Protein AF-A0A5E4K9X5-F1 (afdb_monomer_lite)

Secondary structure (DSSP, 8-state):
-PPP-B-PPTT-EEEEEEE--SSS-EEEEESS--EEEEEEEEEEEEEESSSSEEEEE-S--B---GGGSS-BSEEEE-TTEEEEEEEE-PPPPPPTTSPP-PPP--GGGSS-SEEEEEEESSHHHHTTT-EEEEEE-

pLDDT: mean 93.9, std 8.34, range [53.53, 98.81]

Sequence (137 aa):
MDAATENPKAGATEVWQIVNLTADAHPMHFHLVNVQVLQRQPFNSFGPTTGTAMPNYNGPAVGPEPDELGWKETVKMYPGTVTTIIMRFDLPQNPPGIATMPNSLNPNLGVSGKEYVWHCHILEHEEHDMMRPMVVL

Structure (mmCIF, N/CA/C/O backbone):
data_AF-A0A5E4K9X5-F1
#
_entry.id   AF-A0A5E4K9X5-F1
#
loop_
_atom_site.group_PDB
_atom_site.id
_atom_site.type_symbol
_atom_site.label_atom_id
_atom_site.label_alt_id
_atom_site.label_comp_id
_atom_site.label_asym_id
_atom_site.label_entity_id
_atom_site.label_seq_id
_atom_site.pdbx_PDB_ins_code
_atom_site.Cartn_x
_atom_site.Cartn_y
_atom_site.Cartn_z
_atom_site.occupancy
_atom_site.B_iso_or_equiv
_atom_site.auth_seq_id
_atom_site.auth_comp_id
_atom_site.auth_asym_id
_atom_site.auth_atom_id
_atom_site.pdbx_PDB_model_num
ATOM 1 N N . MET A 1 1 ? 5.332 15.493 12.109 1.00 67.75 1 MET A N 1
ATOM 2 C CA . MET A 1 1 ? 4.508 14.524 11.370 1.00 67.75 1 MET A CA 1
ATOM 3 C C . MET A 1 1 ? 3.512 15.301 10.557 1.00 67.75 1 MET A C 1
ATOM 5 O O . MET A 1 1 ? 2.863 16.189 11.102 1.00 67.75 1 MET A O 1
ATOM 9 N N . ASP A 1 2 ? 3.442 14.975 9.282 1.00 83.25 2 ASP A N 1
ATOM 10 C CA . ASP A 1 2 ? 2.483 15.552 8.355 1.00 83.25 2 ASP A CA 1
ATOM 11 C C . ASP A 1 2 ? 1.051 15.100 8.658 1.00 83.25 2 ASP A C 1
ATOM 13 O O . ASP A 1 2 ? 0.827 14.086 9.324 1.00 83.25 2 ASP A O 1
ATOM 17 N N . ALA A 1 3 ? 0.082 15.836 8.112 1.00 94.31 3 ALA A N 1
ATOM 18 C CA . ALA A 1 3 ? -1.312 15.418 8.118 1.00 94.31 3 ALA A CA 1
ATOM 19 C C . ALA A 1 3 ? -1.501 14.111 7.337 1.00 94.31 3 ALA A C 1
ATOM 21 O O . ALA A 1 3 ? -0.845 13.883 6.312 1.00 94.31 3 ALA A O 1
ATOM 22 N N . ALA A 1 4 ? -2.420 13.271 7.813 1.00 96.81 4 ALA A N 1
ATOM 23 C CA . ALA A 1 4 ? -2.757 12.020 7.160 1.00 96.81 4 ALA A CA 1
ATOM 24 C C . ALA A 1 4 ? -3.588 12.274 5.901 1.00 96.81 4 ALA A C 1
ATOM 26 O O . ALA A 1 4 ? -4.594 12.990 5.907 1.00 96.81 4 ALA A O 1
ATOM 27 N N . THR A 1 5 ? -3.143 11.666 4.809 1.00 97.56 5 THR A N 1
ATOM 28 C CA . THR A 1 5 ? -3.786 11.727 3.493 1.00 97.56 5 THR A CA 1
ATOM 29 C C . THR A 1 5 ? -4.445 10.399 3.139 1.00 97.56 5 THR A C 1
ATOM 31 O O . THR A 1 5 ? -5.511 10.385 2.525 1.00 97.56 5 THR A O 1
ATOM 34 N N . GLU A 1 6 ? -3.873 9.290 3.606 1.00 97.81 6 GLU A N 1
ATOM 35 C CA . GLU A 1 6 ? -4.415 7.947 3.441 1.00 97.81 6 GLU A CA 1
ATOM 36 C C . GLU A 1 6 ? -5.423 7.665 4.561 1.00 97.81 6 GLU A C 1
ATOM 38 O O . GLU A 1 6 ? -5.066 7.187 5.639 1.00 97.81 6 GLU A O 1
ATOM 43 N N . ASN A 1 7 ? -6.691 8.000 4.299 1.00 97.75 7 ASN A N 1
ATOM 44 C CA . ASN A 1 7 ? -7.771 7.967 5.289 1.00 97.75 7 ASN A CA 1
ATOM 45 C C . ASN A 1 7 ? -8.895 6.970 4.920 1.00 97.75 7 ASN A C 1
ATOM 47 O O . ASN A 1 7 ? -10.037 7.396 4.695 1.00 97.75 7 ASN A O 1
ATOM 51 N N . PRO A 1 8 ? -8.597 5.662 4.783 1.00 98.25 8 PRO A N 1
ATOM 52 C CA . PRO A 1 8 ? -9.585 4.663 4.387 1.00 98.25 8 PRO A CA 1
ATOM 53 C C . PRO A 1 8 ? -10.690 4.510 5.439 1.00 98.25 8 PRO A C 1
ATOM 55 O O . PRO A 1 8 ? -10.465 4.669 6.637 1.00 98.25 8 PRO A O 1
ATOM 58 N N . LYS A 1 9 ? -11.905 4.154 5.014 1.00 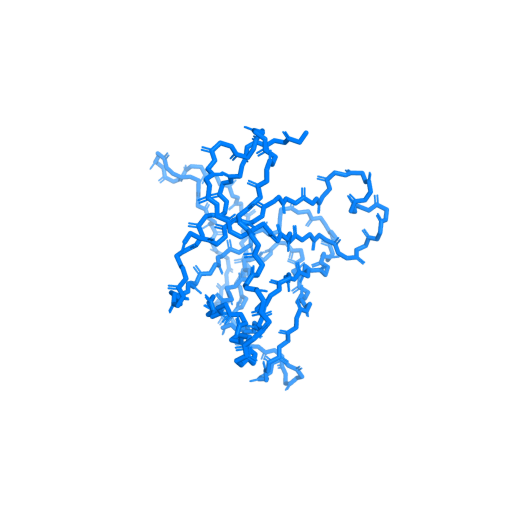98.25 9 LYS A N 1
ATOM 59 C CA . LYS A 1 9 ? -13.007 3.859 5.952 1.00 98.25 9 LYS A CA 1
ATOM 60 C C . LYS A 1 9 ? -12.893 2.438 6.499 1.00 98.25 9 LYS A C 1
ATOM 62 O O . LYS A 1 9 ? -12.603 1.514 5.736 1.00 98.25 9 LYS A O 1
ATOM 67 N N . ALA A 1 10 ? -13.214 2.231 7.775 1.00 96.94 10 ALA A N 1
ATOM 68 C CA . ALA A 1 10 ? -13.283 0.889 8.348 1.00 96.94 10 ALA A CA 1
ATOM 69 C C . ALA A 1 10 ? -14.229 -0.027 7.541 1.00 96.94 10 ALA A C 1
ATOM 71 O O . ALA A 1 10 ? -15.358 0.337 7.204 1.00 96.94 10 ALA A O 1
ATOM 72 N N . GLY A 1 11 ? -13.751 -1.229 7.219 1.00 97.19 11 GLY A N 1
ATOM 73 C CA . GLY A 1 11 ? -14.445 -2.229 6.405 1.00 97.19 11 GLY A CA 1
ATOM 74 C C . GLY A 1 11 ? -14.435 -1.963 4.895 1.00 97.19 11 GLY A C 1
ATOM 75 O O . GLY A 1 11 ? -14.918 -2.805 4.133 1.00 97.19 11 GLY A O 1
ATOM 76 N N . ALA A 1 12 ? -13.892 -0.832 4.432 1.00 98.44 12 ALA A N 1
ATOM 77 C CA . ALA A 1 12 ? -13.776 -0.553 3.007 1.00 98.44 12 ALA A CA 1
ATOM 78 C C . ALA A 1 12 ? -12.727 -1.453 2.348 1.00 98.44 12 ALA A C 1
ATOM 80 O O . ALA A 1 12 ? -11.721 -1.826 2.952 1.00 98.44 12 ALA A O 1
ATOM 81 N N . THR A 1 13 ? -12.971 -1.785 1.081 1.00 98.62 13 THR A N 1
ATOM 82 C CA . THR A 1 13 ? -11.962 -2.360 0.189 1.00 98.62 13 THR A CA 1
ATOM 83 C C . THR A 1 13 ? -11.502 -1.270 -0.758 1.00 98.62 13 THR A C 1
ATOM 85 O O . THR A 1 13 ? -12.333 -0.648 -1.420 1.00 98.62 13 THR A O 1
ATOM 88 N N . GLU A 1 14 ? -10.196 -1.048 -0.828 1.00 98.62 14 GLU A N 1
ATOM 89 C CA . GLU A 1 14 ? -9.605 -0.053 -1.713 1.00 98.62 14 GLU A CA 1
ATOM 90 C C . GLU A 1 14 ? -8.606 -0.703 -2.661 1.00 98.62 14 GLU A C 1
ATOM 92 O O . GLU A 1 14 ? -7.954 -1.700 -2.338 1.00 98.62 14 GLU A O 1
ATOM 97 N N . VAL A 1 15 ? -8.501 -0.111 -3.848 1.00 98.62 15 VAL A N 1
ATOM 98 C CA . VAL A 1 15 ? -7.474 -0.434 -4.831 1.00 98.62 15 VAL A CA 1
ATOM 99 C C . VAL A 1 15 ? -6.518 0.740 -4.880 1.00 98.62 15 VAL A C 1
ATOM 101 O O . VAL A 1 15 ? -6.930 1.856 -5.197 1.00 98.62 15 VAL A O 1
ATOM 104 N N . TRP A 1 16 ? -5.253 0.497 -4.557 1.00 98.44 16 TRP A N 1
ATOM 105 C CA . TRP A 1 16 ? -4.212 1.518 -4.616 1.00 98.44 16 TRP A CA 1
ATOM 106 C C . TRP A 1 16 ? -3.309 1.270 -5.817 1.00 98.44 16 TRP A C 1
ATOM 108 O O . TRP A 1 16 ? -2.957 0.132 -6.133 1.00 98.44 16 TRP A O 1
ATOM 118 N N . GLN A 1 17 ? -2.927 2.356 -6.485 1.00 97.25 17 GLN A N 1
ATOM 119 C CA . GLN A 1 17 ? -1.926 2.352 -7.543 1.00 97.25 17 GLN A CA 1
ATOM 120 C C . GLN A 1 17 ? -0.690 3.086 -7.042 1.00 97.25 17 GLN A C 1
ATOM 122 O O . GLN A 1 17 ? -0.709 4.302 -6.869 1.00 97.25 17 GLN A O 1
ATOM 127 N N . ILE A 1 18 ? 0.383 2.337 -6.811 1.00 97.56 18 ILE A N 1
ATOM 128 C CA . ILE A 1 18 ? 1.644 2.877 -6.313 1.00 97.56 18 ILE A CA 1
ATOM 129 C C . ILE A 1 18 ? 2.599 2.989 -7.495 1.00 97.56 18 ILE A C 1
ATOM 131 O O . ILE A 1 18 ? 2.930 1.995 -8.145 1.00 97.56 18 ILE A O 1
ATOM 135 N N . VAL A 1 19 ? 3.008 4.219 -7.793 1.00 97.00 19 VAL A N 1
ATOM 136 C CA . VAL A 1 19 ? 3.871 4.547 -8.928 1.00 97.00 19 VAL A CA 1
ATOM 137 C C . VAL A 1 19 ? 5.302 4.704 -8.431 1.00 97.00 19 VAL A C 1
ATOM 139 O O . VAL A 1 19 ? 5.592 5.626 -7.671 1.00 97.00 19 VAL A O 1
ATOM 142 N N . ASN A 1 20 ? 6.209 3.834 -8.874 1.00 97.75 20 ASN A N 1
ATOM 143 C CA . ASN A 1 20 ? 7.622 3.961 -8.535 1.00 97.75 20 ASN A CA 1
ATOM 144 C C . ASN A 1 20 ? 8.373 4.739 -9.626 1.00 97.75 20 ASN A C 1
ATOM 146 O O . ASN A 1 20 ? 8.683 4.203 -10.691 1.00 97.75 20 ASN A O 1
ATOM 150 N N . LEU A 1 21 ? 8.667 6.008 -9.339 1.00 95.62 21 LEU A N 1
ATOM 151 C CA . LEU A 1 21 ? 9.419 6.919 -10.214 1.00 95.62 21 LEU A CA 1
ATOM 152 C C . LEU A 1 21 ? 10.944 6.799 -10.060 1.00 95.62 21 LEU A C 1
ATOM 154 O O . LEU A 1 21 ? 11.682 7.499 -10.750 1.00 95.62 21 LEU A O 1
ATOM 158 N N . THR A 1 22 ? 11.416 5.964 -9.136 1.00 96.62 22 THR A N 1
ATOM 159 C CA . THR A 1 22 ? 12.836 5.823 -8.798 1.00 96.62 22 THR A CA 1
ATOM 160 C C . THR A 1 22 ? 13.480 4.652 -9.546 1.00 96.62 22 THR A C 1
ATOM 162 O O . THR A 1 22 ? 12.796 3.863 -10.200 1.00 96.62 22 THR A O 1
ATOM 165 N N . ALA A 1 23 ? 14.809 4.545 -9.455 1.00 96.69 23 ALA A N 1
ATOM 166 C CA . ALA A 1 23 ? 15.579 3.451 -10.047 1.00 96.69 23 ALA A CA 1
ATOM 167 C C . ALA A 1 23 ? 15.622 2.179 -9.176 1.00 96.69 23 ALA A C 1
ATOM 169 O O . ALA A 1 23 ? 15.974 1.119 -9.691 1.00 96.69 23 ALA A O 1
ATOM 170 N N . ASP A 1 24 ? 15.238 2.272 -7.898 1.00 97.56 24 ASP A N 1
ATOM 171 C CA . ASP A 1 24 ? 15.323 1.176 -6.929 1.00 97.56 24 ASP A CA 1
ATOM 172 C C . ASP A 1 24 ? 13.961 0.536 -6.669 1.00 97.56 24 ASP A C 1
ATOM 174 O O . ASP A 1 24 ? 12.912 1.174 -6.781 1.00 97.56 24 ASP A O 1
ATOM 178 N N . ALA A 1 25 ? 13.968 -0.753 -6.329 1.00 98.31 25 ALA A N 1
ATOM 179 C CA . ALA A 1 25 ? 12.767 -1.424 -5.858 1.00 98.31 25 ALA A CA 1
ATOM 180 C C . ALA A 1 25 ? 12.530 -1.078 -4.384 1.00 98.31 25 ALA A C 1
ATOM 182 O O . ALA A 1 25 ? 13.432 -1.228 -3.564 1.00 98.31 25 ALA A O 1
ATOM 183 N N . HIS A 1 26 ? 11.303 -0.682 -4.044 1.00 98.81 26 HIS A N 1
ATOM 184 C CA . HIS A 1 26 ? 10.926 -0.366 -2.663 1.00 98.81 26 HIS A CA 1
ATOM 185 C C . HIS A 1 26 ? 9.975 -1.441 -2.130 1.00 98.81 26 HIS A C 1
ATOM 187 O O . HIS A 1 26 ? 8.888 -1.609 -2.695 1.00 98.81 26 HIS A O 1
ATOM 193 N N . PRO A 1 27 ? 10.354 -2.214 -1.098 1.00 98.62 27 PRO A N 1
ATOM 194 C CA . PRO A 1 27 ? 9.438 -3.122 -0.421 1.00 98.62 27 PRO A CA 1
ATOM 195 C C . PRO A 1 27 ? 8.483 -2.292 0.441 1.00 98.62 27 PRO A C 1
ATOM 197 O O . PRO A 1 27 ? 8.865 -1.827 1.504 1.00 98.62 27 PRO A O 1
ATOM 200 N N . MET A 1 28 ? 7.257 -2.063 -0.023 1.00 98.75 28 MET A N 1
ATOM 201 C CA . MET A 1 28 ? 6.275 -1.278 0.727 1.00 98.75 28 MET A CA 1
ATOM 202 C C . MET A 1 28 ? 5.508 -2.182 1.686 1.00 98.75 28 MET A C 1
ATOM 204 O O . MET A 1 28 ? 4.896 -3.154 1.236 1.00 98.75 28 MET A O 1
ATOM 208 N N . HIS A 1 29 ? 5.549 -1.851 2.973 1.00 98.81 29 HIS A N 1
ATOM 209 C CA . HIS A 1 29 ? 4.854 -2.533 4.058 1.00 98.81 29 HIS A CA 1
ATOM 210 C C . HIS A 1 29 ? 3.600 -1.764 4.481 1.00 98.81 29 HIS A C 1
ATO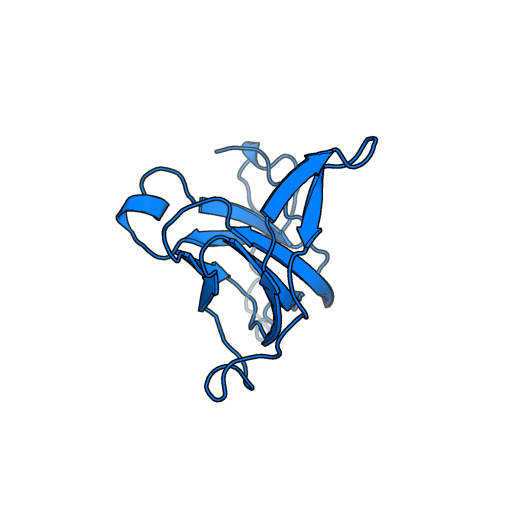M 212 O O . HIS A 1 29 ? 3.595 -0.529 4.512 1.00 98.81 29 HIS A O 1
ATOM 218 N N . PHE A 1 30 ? 2.541 -2.501 4.818 1.00 98.62 30 PHE A N 1
ATOM 219 C CA . PHE A 1 30 ? 1.244 -1.957 5.210 1.00 98.62 30 PHE A CA 1
ATOM 220 C C . PHE A 1 30 ? 0.849 -2.505 6.578 1.00 98.62 30 PHE A C 1
ATOM 222 O O . PHE A 1 30 ? 0.619 -3.704 6.737 1.00 98.62 30 PHE A O 1
ATOM 229 N N . HIS A 1 31 ? 0.716 -1.628 7.572 1.00 98.06 31 HIS A N 1
ATOM 230 C CA . HIS A 1 31 ? 0.149 -2.041 8.852 1.00 98.06 31 HIS A CA 1
ATOM 231 C C . HIS A 1 31 ? -1.349 -2.356 8.703 1.00 98.06 31 HIS A C 1
ATOM 233 O O . HIS A 1 31 ? -2.015 -1.875 7.787 1.00 98.06 31 HIS A O 1
ATOM 239 N N . LEU A 1 32 ? -1.891 -3.122 9.658 1.00 96.69 32 LEU A N 1
ATOM 240 C CA . LEU A 1 32 ? -3.288 -3.579 9.760 1.00 96.69 32 LEU A CA 1
ATOM 241 C C . LEU A 1 32 ? -3.740 -4.592 8.697 1.00 96.69 32 LEU A C 1
ATOM 243 O O . LEU A 1 32 ? -4.395 -5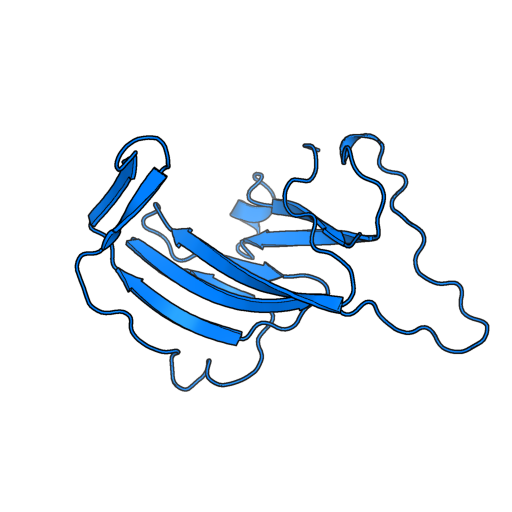.574 9.047 1.00 96.69 32 LEU A O 1
ATOM 247 N N . VAL A 1 33 ? -3.461 -4.343 7.423 1.00 97.50 33 VAL A N 1
ATOM 248 C CA . VAL A 1 33 ? -4.115 -5.037 6.309 1.00 97.50 33 VAL A CA 1
ATOM 249 C C . VAL A 1 33 ? -3.228 -6.099 5.674 1.00 97.50 33 VAL A C 1
ATOM 251 O O . VAL A 1 33 ? -2.013 -5.960 5.595 1.00 97.50 33 VAL A O 1
ATOM 254 N N . ASN A 1 34 ? -3.865 -7.147 5.150 1.00 97.94 34 ASN A N 1
ATOM 255 C CA . ASN A 1 34 ? -3.238 -8.008 4.155 1.00 97.94 34 ASN A CA 1
ATOM 256 C C . ASN A 1 34 ? -3.536 -7.466 2.752 1.00 97.94 34 ASN A C 1
ATOM 258 O O . ASN A 1 34 ? -4.621 -6.941 2.485 1.00 97.94 34 ASN A O 1
ATOM 262 N N . VAL A 1 35 ? -2.581 -7.646 1.849 1.00 98.06 35 VAL A N 1
ATOM 263 C CA . VAL A 1 35 ? -2.571 -7.074 0.505 1.00 98.06 35 VAL A CA 1
ATOM 264 C C . VAL A 1 35 ? -2.497 -8.189 -0.532 1.00 98.06 35 VAL A C 1
ATOM 266 O O . VAL A 1 35 ? -1.750 -9.153 -0.360 1.00 98.06 35 VAL A O 1
ATOM 269 N N . GLN A 1 36 ? -3.238 -8.046 -1.630 1.00 98.62 36 GLN A N 1
ATOM 270 C CA . GLN A 1 36 ? -3.019 -8.832 -2.845 1.00 98.62 36 GLN A CA 1
ATOM 271 C C . GLN A 1 36 ? -2.540 -7.923 -3.969 1.00 98.62 36 GLN A C 1
ATOM 273 O O . GLN A 1 36 ? -3.058 -6.820 -4.168 1.00 98.62 36 GLN A O 1
ATOM 278 N N . VAL A 1 37 ? -1.565 -8.402 -4.736 1.00 98.75 37 VAL A N 1
ATOM 279 C CA . VAL A 1 37 ? -1.173 -7.753 -5.986 1.00 98.75 37 VAL A CA 1
ATOM 280 C C . VAL A 1 37 ? -2.232 -8.085 -7.031 1.00 98.75 37 VAL A C 1
ATOM 282 O O . VAL A 1 37 ? -2.644 -9.234 -7.159 1.00 98.75 37 VAL A O 1
ATOM 285 N N . LEU A 1 38 ? -2.688 -7.083 -7.779 1.00 98.62 38 LEU A N 1
ATOM 286 C CA . LEU A 1 38 ? -3.558 -7.296 -8.936 1.00 98.62 38 LEU A CA 1
ATOM 287 C C . LEU A 1 38 ? -2.742 -7.343 -10.222 1.00 98.62 38 LEU A C 1
ATOM 289 O O . LEU A 1 38 ? -2.931 -8.232 -11.048 1.00 98.62 38 LEU A O 1
ATOM 293 N N . GLN A 1 39 ? -1.843 -6.375 -10.394 1.00 98.62 39 GLN A N 1
ATOM 294 C CA . GLN A 1 39 ? -1.015 -6.260 -11.588 1.00 98.62 39 GLN A CA 1
ATOM 295 C C . GLN A 1 39 ? 0.143 -5.279 -11.391 1.00 98.62 39 GLN A C 1
ATOM 297 O O . GLN A 1 39 ? 0.107 -4.416 -10.510 1.00 98.62 39 GLN A O 1
ATOM 302 N N . ARG A 1 40 ? 1.125 -5.354 -12.286 1.00 98.50 40 ARG A N 1
ATOM 303 C CA . ARG A 1 40 ? 2.150 -4.334 -12.506 1.00 98.50 40 ARG A CA 1
ATOM 304 C C . ARG A 1 40 ? 2.150 -3.900 -13.959 1.00 98.50 40 ARG A C 1
ATOM 306 O O . ARG A 1 40 ? 2.027 -4.736 -14.849 1.00 98.50 40 ARG A O 1
ATOM 313 N N . GLN A 1 41 ? 2.305 -2.606 -14.205 1.00 98.25 41 GLN A N 1
ATOM 314 C CA . GLN A 1 41 ? 2.341 -2.071 -15.563 1.00 98.25 41 GLN A CA 1
ATOM 315 C C . GLN A 1 41 ? 3.488 -1.071 -15.730 1.00 98.25 41 GLN A C 1
ATOM 317 O O . GLN A 1 41 ? 3.586 -0.137 -14.930 1.00 98.25 41 GLN A O 1
ATOM 322 N N . PRO A 1 42 ? 4.360 -1.239 -16.739 1.00 97.75 42 PRO A N 1
ATOM 323 C CA . PRO A 1 42 ? 5.468 -0.322 -16.965 1.00 97.75 42 PRO A CA 1
ATOM 324 C C . PRO A 1 42 ? 4.984 0.996 -17.594 1.00 97.75 42 PRO A C 1
ATOM 326 O O . PRO A 1 42 ? 3.984 1.033 -18.324 1.00 97.75 42 PRO A O 1
ATOM 329 N N . PHE A 1 43 ? 5.683 2.093 -17.301 1.00 95.69 43 PHE A N 1
ATOM 330 C CA . PHE A 1 43 ? 5.393 3.423 -17.844 1.00 95.69 43 PHE A CA 1
ATOM 331 C C . PHE A 1 43 ? 6.678 4.162 -18.255 1.00 95.69 43 PHE A C 1
ATOM 333 O O . PHE A 1 43 ? 7.746 3.931 -17.698 1.00 95.69 43 PHE A O 1
ATOM 340 N N . ASN A 1 44 ? 6.579 5.055 -19.247 1.00 91.75 44 ASN A N 1
ATOM 341 C CA . ASN A 1 44 ? 7.705 5.870 -19.739 1.00 91.75 44 ASN A CA 1
ATOM 342 C C . ASN A 1 44 ? 7.886 7.172 -18.952 1.00 91.75 44 ASN A C 1
ATOM 344 O O . ASN A 1 44 ? 8.997 7.663 -18.780 1.00 91.75 44 ASN A O 1
ATOM 348 N N . SER A 1 45 ? 6.775 7.782 -18.551 1.00 88.69 45 SER A N 1
ATOM 349 C CA . SER A 1 45 ? 6.755 9.091 -17.905 1.00 88.69 45 SER A CA 1
ATOM 350 C C . SER A 1 45 ? 5.541 9.211 -16.996 1.00 88.69 45 SER A C 1
ATOM 352 O O . SER A 1 45 ? 4.493 8.639 -17.295 1.00 88.69 45 SER A O 1
ATOM 354 N N . PHE A 1 46 ? 5.660 9.990 -15.926 1.00 87.38 46 PHE A N 1
ATOM 355 C CA . PHE A 1 46 ? 4.550 10.357 -15.054 1.00 87.38 46 PHE A CA 1
ATOM 356 C C . PHE A 1 46 ? 4.403 11.872 -15.076 1.00 87.38 46 PHE A C 1
ATOM 358 O O . PHE A 1 46 ? 5.368 12.599 -14.842 1.00 87.38 46 PHE A O 1
ATOM 365 N N . GLY A 1 47 ? 3.221 12.358 -15.423 1.00 80.94 47 GLY A N 1
ATOM 366 C CA . GLY A 1 47 ? 3.010 13.785 -15.611 1.00 80.94 47 GLY A CA 1
ATOM 367 C C . GLY A 1 47 ? 1.569 14.100 -15.979 1.00 80.94 47 GLY A C 1
ATOM 368 O O . GLY A 1 47 ? 0.768 13.185 -16.175 1.00 80.94 47 GLY A O 1
ATOM 369 N N . PRO A 1 48 ? 1.201 15.386 -16.035 1.00 68.81 48 PRO A N 1
ATOM 370 C CA . PRO A 1 48 ? -0.176 15.773 -16.275 1.00 68.81 48 PRO A CA 1
ATOM 371 C C . PRO A 1 48 ? -0.597 15.408 -17.701 1.00 68.81 48 PRO A C 1
ATOM 373 O O . PRO A 1 48 ? -0.217 16.072 -18.664 1.00 68.81 48 PRO A O 1
ATOM 376 N N . THR A 1 49 ? -1.460 14.406 -17.843 1.00 57.81 49 THR A N 1
ATOM 377 C CA . THR A 1 49 ? -2.301 14.253 -19.035 1.00 57.81 49 THR A CA 1
ATOM 378 C C . THR A 1 49 ? -3.530 15.129 -18.814 1.00 57.81 49 THR A C 1
ATOM 380 O O . THR A 1 49 ? -4.578 14.636 -18.416 1.00 57.81 49 THR A O 1
ATOM 383 N N . THR A 1 50 ? -3.369 16.451 -18.957 1.00 53.53 50 THR A N 1
ATOM 384 C CA . THR A 1 50 ? -4.385 17.489 -18.661 1.00 53.53 50 THR A CA 1
ATOM 385 C C . THR A 1 50 ? -5.014 17.398 -17.258 1.00 53.53 50 THR A C 1
ATOM 387 O O . THR A 1 50 ? -5.961 16.660 -17.021 1.00 53.53 50 THR A O 1
ATOM 390 N N . GLY A 1 51 ? -4.523 18.212 -16.318 1.00 64.38 51 GLY A N 1
ATOM 391 C CA . GLY A 1 51 ? -5.141 18.422 -14.998 1.00 64.38 51 GLY A CA 1
ATOM 392 C C . GLY A 1 51 ? -4.727 17.428 -13.906 1.00 64.38 51 GLY A C 1
ATOM 393 O O . GLY A 1 51 ? -4.460 17.863 -12.789 1.00 64.38 51 GLY A O 1
ATOM 394 N N . THR A 1 52 ? -4.588 16.134 -14.217 1.00 66.56 52 THR A N 1
ATOM 395 C CA . THR A 1 52 ? -4.197 15.093 -13.240 1.00 66.56 52 THR A CA 1
ATOM 396 C C . THR A 1 52 ? -2.932 14.364 -13.692 1.00 66.56 52 THR A C 1
ATOM 398 O O . THR A 1 52 ? -2.805 14.002 -14.863 1.00 66.56 52 THR A O 1
ATOM 401 N N . ALA A 1 53 ? -1.974 14.176 -12.779 1.00 78.12 53 ALA A N 1
ATOM 402 C CA . ALA A 1 53 ? -0.754 13.424 -13.058 1.00 78.12 53 ALA A CA 1
ATOM 403 C C . ALA A 1 53 ? -1.086 11.936 -13.224 1.00 78.12 53 ALA A C 1
ATOM 405 O O . ALA A 1 53 ? -1.612 11.321 -12.298 1.00 78.12 53 ALA A O 1
ATOM 406 N N . MET A 1 54 ? -0.794 11.378 -14.400 1.00 85.31 54 MET A N 1
ATOM 407 C CA . MET A 1 54 ? -1.071 9.982 -14.732 1.00 85.31 54 MET A CA 1
ATOM 408 C C . MET A 1 54 ? 0.164 9.311 -15.356 1.00 85.31 54 MET A C 1
ATOM 410 O O . MET A 1 54 ? 0.990 9.986 -15.982 1.00 85.31 54 MET A O 1
ATOM 414 N N . PRO A 1 55 ? 0.307 7.982 -15.217 1.00 91.00 55 PRO A N 1
ATOM 415 C CA . PRO A 1 55 ? 1.351 7.219 -15.893 1.00 91.00 55 PRO A CA 1
ATOM 416 C C . PRO A 1 55 ? 1.092 7.135 -17.405 1.00 91.00 55 PRO A C 1
ATOM 418 O O . PRO A 1 55 ? 0.009 6.750 -17.842 1.00 91.00 55 PRO A O 1
ATOM 421 N N . ASN A 1 56 ? 2.108 7.426 -18.215 1.00 92.56 56 ASN A N 1
ATOM 422 C CA . ASN A 1 56 ? 2.125 7.112 -19.643 1.00 92.56 56 ASN A CA 1
ATOM 423 C C . ASN A 1 56 ? 2.625 5.675 -19.838 1.00 92.56 56 ASN A C 1
ATOM 425 O O . ASN A 1 56 ? 3.835 5.439 -19.928 1.00 92.56 56 ASN A O 1
ATOM 429 N N . TYR A 1 57 ? 1.697 4.719 -19.833 1.00 94.75 57 TYR A N 1
ATOM 430 C CA . TYR A 1 57 ? 2.009 3.296 -19.932 1.00 94.75 57 TYR A CA 1
ATOM 431 C C . TYR A 1 57 ? 2.703 2.943 -21.252 1.00 94.75 57 TYR A C 1
ATOM 433 O O . TYR A 1 57 ? 2.325 3.423 -22.318 1.00 94.75 57 TYR A O 1
ATOM 441 N N . ASN A 1 58 ? 3.709 2.071 -21.184 1.00 94.19 58 ASN A N 1
ATOM 442 C CA . ASN A 1 58 ? 4.527 1.668 -22.335 1.00 94.19 58 ASN A CA 1
ATOM 443 C C . ASN A 1 58 ? 4.505 0.149 -22.593 1.00 94.19 58 ASN A C 1
ATOM 445 O O . ASN A 1 58 ? 5.269 -0.354 -23.413 1.00 94.19 58 ASN A O 1
ATOM 449 N N . GLY A 1 59 ? 3.619 -0.575 -21.908 1.00 95.38 59 GLY A N 1
ATOM 450 C CA . GLY A 1 59 ? 3.464 -2.017 -22.033 1.00 95.38 59 GLY A CA 1
ATOM 451 C C . GLY A 1 59 ? 2.163 -2.524 -21.405 1.00 95.38 59 GLY A C 1
ATOM 452 O O . GLY A 1 59 ? 1.438 -1.754 -20.761 1.00 95.38 59 GLY A O 1
ATOM 453 N N . PRO A 1 60 ? 1.838 -3.813 -21.612 1.00 97.44 60 PRO A N 1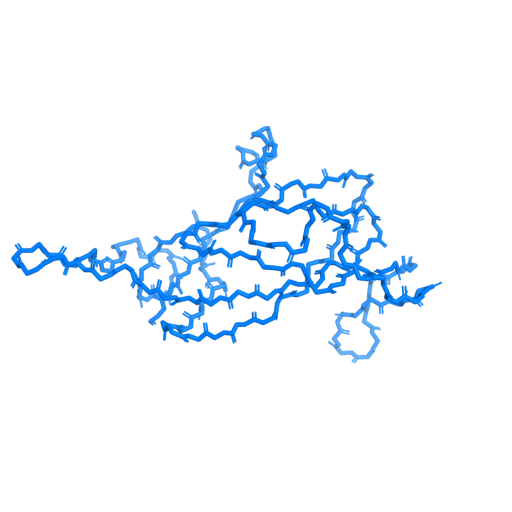
ATOM 454 C CA . PRO A 1 60 ? 0.665 -4.426 -21.008 1.00 97.44 60 PRO A CA 1
ATOM 455 C C . PRO A 1 60 ? 0.827 -4.517 -19.489 1.00 97.44 60 PRO A C 1
ATOM 457 O O . PRO A 1 60 ? 1.941 -4.614 -18.972 1.00 97.44 60 PRO A O 1
ATOM 460 N N . ALA A 1 61 ? -0.297 -4.522 -18.778 1.00 98.00 61 ALA A N 1
ATOM 461 C CA . ALA A 1 61 ? -0.290 -4.905 -17.379 1.00 98.00 61 ALA A CA 1
ATOM 462 C C . ALA A 1 61 ? -0.056 -6.417 -17.253 1.00 98.00 61 ALA A C 1
ATOM 464 O O . ALA A 1 61 ? -0.609 -7.213 -18.016 1.00 98.00 61 ALA A O 1
ATOM 465 N N . VAL A 1 62 ? 0.775 -6.804 -16.293 1.00 98.19 62 VAL A N 1
ATOM 466 C CA . VAL A 1 62 ? 1.143 -8.190 -15.999 1.00 98.19 62 VAL A CA 1
ATOM 467 C C . VAL A 1 62 ? 0.623 -8.531 -14.612 1.00 98.19 62 VAL A C 1
ATOM 469 O O . VAL A 1 62 ? 0.751 -7.721 -13.698 1.00 98.19 62 VAL A O 1
ATOM 472 N N . GLY A 1 63 ? 0.022 -9.712 -14.458 1.00 98.25 63 GLY A N 1
ATOM 473 C CA . GLY A 1 63 ? -0.455 -10.193 -13.161 1.00 98.25 63 GLY A CA 1
ATOM 474 C C . GLY A 1 63 ? 0.672 -10.406 -12.134 1.00 98.25 63 GLY A C 1
ATOM 475 O O . GLY A 1 63 ? 1.845 -10.169 -12.432 1.00 98.25 63 GLY A O 1
ATOM 476 N N . PRO A 1 64 ? 0.328 -10.854 -10.917 1.00 97.94 64 PRO A N 1
ATOM 477 C CA . PRO A 1 64 ? 1.299 -11.102 -9.853 1.00 97.94 64 PRO A CA 1
ATOM 478 C C . PRO A 1 64 ? 2.319 -12.181 -10.224 1.00 97.94 64 PRO A C 1
ATOM 480 O O . PRO A 1 64 ? 2.036 -13.067 -11.035 1.00 97.94 64 PRO A O 1
ATOM 483 N N . GLU A 1 65 ? 3.487 -12.142 -9.580 1.00 96.12 65 GLU A N 1
ATOM 484 C CA . GLU A 1 65 ? 4.434 -13.260 -9.624 1.00 96.12 65 GLU A CA 1
ATOM 485 C C . GLU A 1 65 ? 3.802 -14.509 -8.966 1.00 96.12 65 GLU A C 1
ATOM 487 O O . GLU A 1 65 ? 2.901 -14.375 -8.129 1.00 96.12 65 GLU A O 1
ATOM 492 N N . PRO A 1 66 ? 4.231 -15.741 -9.309 1.00 97.38 66 PRO A N 1
ATOM 493 C CA . PRO A 1 66 ? 3.654 -16.956 -8.725 1.00 97.38 66 PRO A CA 1
ATOM 494 C C . PRO A 1 66 ? 3.658 -16.994 -7.184 1.00 97.38 66 PRO A C 1
ATOM 496 O O . PRO A 1 66 ? 2.746 -17.555 -6.581 1.00 97.38 66 PRO A O 1
ATOM 499 N N . ASP A 1 67 ? 4.648 -16.372 -6.541 1.00 96.31 67 ASP A N 1
ATOM 500 C CA . ASP A 1 67 ? 4.799 -16.230 -5.084 1.00 96.31 67 ASP A CA 1
ATOM 501 C C . ASP A 1 67 ? 4.044 -15.019 -4.486 1.00 96.31 67 ASP A C 1
ATOM 503 O O . ASP A 1 67 ? 4.105 -14.745 -3.281 1.00 96.31 67 ASP A O 1
ATOM 507 N N . GLU A 1 68 ? 3.288 -14.300 -5.315 1.00 97.75 68 GLU A N 1
ATOM 508 C CA . GLU A 1 68 ? 2.458 -13.151 -4.942 1.00 97.75 68 GLU A CA 1
ATOM 509 C C . GLU A 1 68 ? 0.963 -13.371 -5.227 1.00 97.75 68 GLU A C 1
ATOM 511 O O . GLU A 1 68 ? 0.164 -12.453 -5.061 1.00 97.75 68 GLU A O 1
ATOM 516 N N . LEU A 1 69 ? 0.557 -14.589 -5.611 1.00 96.56 69 LEU A N 1
ATOM 517 C CA . LEU A 1 69 ? -0.854 -14.941 -5.840 1.00 96.56 69 LEU A CA 1
ATOM 518 C C . LEU A 1 69 ? -1.698 -14.962 -4.549 1.00 96.56 69 LEU A C 1
ATOM 520 O O . LEU A 1 69 ? -2.928 -14.938 -4.606 1.00 96.56 69 LEU A O 1
ATOM 524 N N . GLY A 1 70 ? -1.042 -15.049 -3.390 1.00 96.19 70 GLY A N 1
ATOM 525 C CA . GLY A 1 70 ? -1.675 -15.071 -2.073 1.00 96.19 70 GLY A CA 1
ATOM 526 C C . GLY A 1 70 ? -1.720 -13.707 -1.382 1.00 96.19 70 GLY A C 1
ATOM 527 O O . GLY A 1 70 ? -1.547 -12.656 -1.993 1.00 96.19 70 GLY A O 1
ATOM 528 N N . TRP A 1 71 ? -1.942 -13.749 -0.071 1.00 97.62 71 TRP A N 1
ATOM 529 C CA . TRP A 1 71 ? -1.890 -12.579 0.801 1.00 97.62 71 TRP A CA 1
ATOM 530 C C . TRP A 1 71 ? -0.449 -12.226 1.166 1.00 97.62 71 TRP A C 1
ATOM 532 O O . TRP A 1 71 ? 0.355 -13.111 1.468 1.00 97.62 71 TRP A O 1
ATOM 542 N N . LYS A 1 72 ? -0.141 -10.931 1.169 1.00 97.94 72 LYS A N 1
ATOM 543 C CA . LYS A 1 72 ? 1.135 -10.362 1.617 1.00 97.94 72 LYS A CA 1
ATOM 544 C C . LYS A 1 72 ? 0.890 -9.254 2.641 1.00 97.94 72 LYS A C 1
ATOM 546 O O . LYS A 1 72 ? -0.238 -8.804 2.804 1.00 97.94 72 LYS A O 1
ATOM 551 N N . GLU A 1 73 ? 1.953 -8.796 3.287 1.00 96.94 73 GLU A N 1
ATOM 552 C CA . GLU A 1 73 ? 1.966 -7.556 4.081 1.00 96.94 73 GLU A CA 1
ATOM 553 C C . GLU A 1 73 ? 3.012 -6.561 3.551 1.00 96.94 73 GLU A C 1
ATOM 555 O O . GLU A 1 73 ? 2.808 -5.353 3.625 1.00 96.94 73 GLU A O 1
ATOM 560 N N . THR A 1 74 ? 4.070 -7.073 2.913 1.00 98.38 74 THR A N 1
ATOM 561 C CA . THR A 1 74 ? 5.085 -6.295 2.204 1.00 98.38 74 THR A CA 1
ATOM 562 C C . THR A 1 74 ? 5.120 -6.693 0.730 1.00 98.38 74 THR A C 1
ATOM 564 O O . THR A 1 74 ? 5.180 -7.879 0.383 1.00 98.38 74 THR A O 1
ATOM 567 N N . VAL A 1 75 ? 5.087 -5.700 -0.162 1.00 98.56 75 VAL A N 1
ATOM 568 C CA . VAL A 1 75 ? 5.058 -5.893 -1.621 1.00 98.56 75 VAL A CA 1
ATOM 569 C C . VAL A 1 75 ? 6.180 -5.097 -2.284 1.00 98.56 75 VAL A C 1
ATOM 571 O O . VAL A 1 75 ? 6.359 -3.909 -2.021 1.00 98.56 75 VAL A O 1
ATOM 574 N N . LYS A 1 76 ? 6.914 -5.733 -3.205 1.00 98.38 76 LYS A N 1
ATOM 575 C CA . LYS A 1 76 ? 7.948 -5.069 -4.014 1.00 98.38 76 LYS A CA 1
ATOM 576 C C . LYS A 1 76 ? 7.306 -4.130 -5.041 1.00 98.38 76 LYS A C 1
ATOM 578 O O . LYS A 1 76 ? 6.564 -4.588 -5.919 1.00 98.38 76 LYS A O 1
ATOM 583 N N . MET A 1 77 ? 7.643 -2.844 -4.968 1.00 98.44 77 MET A N 1
ATOM 584 C CA . MET A 1 77 ? 7.331 -1.844 -5.991 1.00 98.44 77 MET A CA 1
ATOM 585 C C . MET A 1 77 ? 8.506 -1.738 -6.962 1.00 98.44 77 MET A C 1
ATOM 587 O O . MET A 1 77 ? 9.512 -1.104 -6.648 1.00 98.44 77 MET A O 1
ATOM 591 N N . TYR A 1 78 ? 8.409 -2.364 -8.136 1.00 98.19 78 TYR A N 1
ATOM 592 C CA . TYR A 1 78 ? 9.516 -2.359 -9.096 1.00 98.19 78 TYR A CA 1
ATOM 593 C C . TYR A 1 78 ? 9.718 -0.984 -9.762 1.00 98.19 78 TYR A C 1
ATOM 595 O O . TYR A 1 78 ? 8.727 -0.290 -10.018 1.00 98.19 78 TYR A O 1
ATOM 603 N N . PRO A 1 79 ? 10.970 -0.602 -10.082 1.00 97.69 79 PRO A N 1
ATOM 604 C CA . PRO A 1 79 ? 11.299 0.644 -10.782 1.00 97.69 79 PRO A CA 1
ATOM 605 C C . PRO A 1 79 ? 10.507 0.830 -12.077 1.00 97.69 79 PRO A C 1
ATOM 607 O O . PRO A 1 79 ? 10.351 -0.121 -12.842 1.00 97.69 79 PRO A O 1
ATOM 610 N N . GLY A 1 80 ? 10.028 2.047 -12.350 1.00 96.75 80 GLY A N 1
ATOM 611 C CA . GLY A 1 80 ? 9.349 2.371 -13.613 1.00 96.75 80 GLY A CA 1
ATOM 612 C C . GLY A 1 80 ? 8.034 1.615 -13.836 1.00 96.75 80 GLY A C 1
ATOM 613 O O . GLY A 1 80 ? 7.560 1.511 -14.970 1.00 96.75 80 GLY A O 1
ATOM 614 N N . THR A 1 81 ? 7.438 1.074 -12.768 1.00 97.88 81 THR A N 1
ATOM 615 C CA . THR A 1 81 ? 6.148 0.383 -12.820 1.00 97.88 81 THR A CA 1
ATOM 616 C C . THR A 1 81 ? 5.113 1.022 -11.907 1.00 97.88 81 THR A C 1
ATOM 618 O O . THR A 1 81 ? 5.422 1.608 -10.867 1.00 97.88 81 THR A O 1
ATOM 621 N N . VAL A 1 82 ? 3.855 0.882 -12.307 1.00 98.12 82 VAL A N 1
ATOM 622 C CA . VAL A 1 82 ? 2.699 1.077 -11.441 1.00 98.12 82 VAL A CA 1
ATOM 623 C C . VAL A 1 82 ? 2.306 -0.283 -10.897 1.00 98.12 82 VAL A C 1
ATOM 625 O O . VAL A 1 82 ? 1.890 -1.150 -11.667 1.00 98.12 82 VAL A O 1
ATOM 628 N N . THR A 1 83 ? 2.413 -0.471 -9.588 1.00 98.56 83 THR A N 1
ATOM 629 C CA . THR A 1 83 ? 1.889 -1.668 -8.922 1.00 98.56 83 THR A CA 1
ATOM 630 C C . THR A 1 83 ? 0.476 -1.367 -8.443 1.00 98.56 83 THR A C 1
ATOM 632 O O . THR A 1 83 ? 0.255 -0.418 -7.694 1.00 98.56 83 THR A O 1
ATOM 635 N N . THR A 1 84 ? -0.492 -2.153 -8.909 1.00 98.62 84 THR A N 1
ATOM 636 C CA . THR A 1 84 ? -1.887 -2.067 -8.468 1.00 98.62 84 THR A CA 1
ATOM 637 C C . THR A 1 84 ? -2.134 -3.149 -7.428 1.00 98.62 84 THR A C 1
ATOM 639 O O . THR A 1 84 ? -1.942 -4.334 -7.713 1.00 98.62 84 THR A O 1
ATOM 642 N N . ILE A 1 85 ? -2.563 -2.742 -6.240 1.00 98.69 85 ILE A N 1
ATOM 643 C CA . ILE A 1 85 ? -2.835 -3.622 -5.103 1.00 98.69 85 ILE A CA 1
ATOM 644 C C . ILE A 1 85 ? -4.277 -3.461 -4.631 1.00 98.69 85 ILE A C 1
ATOM 646 O O . ILE A 1 85 ? -4.879 -2.406 -4.825 1.00 98.69 85 ILE A O 1
ATOM 650 N N . ILE A 1 86 ? -4.819 -4.499 -4.001 1.00 98.75 86 ILE A N 1
ATOM 651 C CA . ILE A 1 86 ? -6.134 -4.477 -3.360 1.00 98.75 86 ILE A CA 1
ATOM 652 C C . ILE A 1 86 ? -6.015 -4.907 -1.901 1.00 98.75 86 ILE A C 1
ATOM 654 O O . ILE A 1 86 ? -5.280 -5.842 -1.572 1.00 98.75 86 ILE A O 1
ATOM 658 N N . MET A 1 87 ? -6.742 -4.214 -1.032 1.00 98.31 87 MET A N 1
ATOM 659 C CA . MET A 1 87 ? -6.733 -4.457 0.407 1.00 98.31 87 MET A CA 1
ATOM 660 C C . MET A 1 87 ? -8.061 -4.069 1.045 1.00 98.31 87 MET A C 1
ATOM 662 O O . MET A 1 87 ? -8.818 -3.263 0.499 1.00 98.31 87 MET A O 1
ATOM 666 N N . ARG A 1 88 ? -8.339 -4.655 2.211 1.00 98.31 88 ARG A N 1
ATOM 667 C CA . ARG A 1 88 ? -9.548 -4.403 2.995 1.00 98.31 88 ARG A CA 1
ATOM 668 C C . ARG A 1 88 ? -9.192 -3.963 4.412 1.00 98.31 88 ARG A C 1
ATOM 670 O O . ARG A 1 88 ? -8.436 -4.644 5.098 1.00 98.31 88 ARG A O 1
ATOM 677 N N . PHE A 1 89 ? -9.783 -2.857 4.853 1.00 97.81 89 PHE A N 1
ATOM 678 C CA . PHE A 1 89 ? -9.475 -2.179 6.114 1.00 97.81 89 PHE A CA 1
ATOM 679 C C . PHE A 1 89 ? -10.374 -2.635 7.266 1.00 97.81 89 PHE A C 1
ATOM 681 O O . PHE A 1 89 ? -11.095 -1.839 7.871 1.00 97.81 89 PHE A O 1
ATOM 688 N N . ASP A 1 90 ? -10.372 -3.931 7.566 1.00 95.31 90 ASP A N 1
ATOM 689 C CA . ASP A 1 90 ? -11.117 -4.458 8.710 1.00 95.31 90 ASP A CA 1
ATOM 690 C C . ASP A 1 90 ? -10.351 -4.184 10.015 1.00 95.31 90 ASP A C 1
ATOM 692 O O . ASP A 1 90 ? -9.219 -4.630 10.190 1.00 95.31 90 ASP A O 1
ATOM 696 N N . LEU A 1 91 ? -10.970 -3.458 10.951 1.00 93.19 91 LEU A N 1
ATOM 697 C CA . LEU A 1 91 ? -10.377 -3.223 12.269 1.00 93.19 91 LEU A CA 1
ATOM 698 C C . LEU A 1 91 ? -10.409 -4.501 13.127 1.00 93.19 91 LEU A C 1
ATOM 700 O O . LEU A 1 91 ? -11.390 -5.252 13.061 1.00 93.19 91 LEU A O 1
ATOM 704 N N . PRO A 1 92 ? -9.395 -4.735 13.985 1.00 89.06 92 PRO A N 1
ATOM 705 C CA . PRO A 1 92 ? -9.375 -5.898 14.859 1.00 89.06 92 PRO A CA 1
ATOM 706 C C . PRO A 1 92 ? -10.589 -5.902 15.790 1.00 89.06 92 PRO A C 1
ATOM 708 O O . PRO A 1 92 ? -10.908 -4.903 16.440 1.00 89.06 92 PRO A O 1
ATOM 711 N N . GLN A 1 93 ? -11.261 -7.047 15.869 1.00 84.56 93 GLN A N 1
ATOM 712 C CA . GLN A 1 93 ? -12.348 -7.260 16.816 1.00 84.56 93 GLN A CA 1
ATOM 713 C C . GLN A 1 93 ? -11.746 -7.673 18.154 1.00 84.56 93 GLN A C 1
ATOM 715 O O . GLN A 1 93 ? -11.122 -8.728 18.268 1.00 84.56 93 GLN A O 1
ATOM 720 N N . ASN A 1 94 ? -11.936 -6.844 19.175 1.00 81.31 94 ASN A N 1
ATOM 721 C CA . ASN A 1 94 ? -11.456 -7.182 20.505 1.00 81.31 94 ASN A CA 1
ATOM 722 C C . ASN A 1 94 ? -12.386 -8.195 21.186 1.00 81.31 94 ASN A C 1
ATOM 724 O O . ASN A 1 94 ? -13.611 -8.078 21.065 1.00 81.31 94 ASN A O 1
ATOM 728 N N . PRO A 1 95 ? -11.831 -9.160 21.944 1.00 83.94 95 PRO A N 1
ATOM 729 C CA . PRO A 1 95 ? -12.627 -10.011 22.812 1.00 83.94 95 PRO A CA 1
ATOM 730 C C . PRO A 1 95 ? -13.479 -9.183 23.788 1.00 83.94 95 PRO A C 1
ATOM 732 O O . PRO A 1 95 ? -13.071 -8.083 24.182 1.00 83.94 95 PRO A O 1
ATOM 735 N N . PRO A 1 96 ? -14.632 -9.713 24.238 1.00 83.88 96 PRO A N 1
ATOM 736 C CA . PRO A 1 96 ? -15.450 -9.051 25.246 1.00 83.88 96 PRO A CA 1
ATOM 737 C C . PRO A 1 96 ? -14.621 -8.666 26.479 1.00 83.88 96 PRO A C 1
ATOM 739 O O . PRO A 1 96 ? -13.906 -9.495 27.038 1.00 83.88 96 PRO A O 1
ATOM 742 N N . GLY A 1 97 ? -14.722 -7.405 26.904 1.00 81.00 97 GLY A N 1
ATOM 743 C CA . GLY A 1 97 ? -13.999 -6.881 28.069 1.00 81.00 97 GLY A CA 1
ATOM 744 C C . GLY A 1 97 ? -12.628 -6.264 27.772 1.00 81.00 97 GLY A C 1
ATOM 745 O O . GLY A 1 97 ? -12.043 -5.673 28.677 1.00 81.00 97 GLY A O 1
ATOM 746 N N . ILE A 1 98 ? -12.133 -6.325 26.529 1.00 81.69 98 ILE A N 1
ATOM 747 C CA . ILE A 1 98 ? -10.921 -5.604 26.113 1.00 81.69 98 ILE A CA 1
ATOM 748 C C . ILE A 1 98 ? -11.319 -4.330 25.365 1.00 81.69 98 ILE A C 1
ATOM 750 O O . ILE A 1 98 ? -11.977 -4.381 24.326 1.00 81.69 98 ILE A O 1
ATOM 754 N N . ALA A 1 99 ? -10.906 -3.173 25.890 1.00 77.31 99 ALA A N 1
ATOM 755 C CA . ALA A 1 99 ? -11.166 -1.881 25.262 1.00 77.31 99 ALA A CA 1
ATOM 756 C C . ALA A 1 99 ? -10.606 -1.852 23.835 1.00 77.31 99 ALA A C 1
ATOM 758 O O . ALA A 1 99 ? -9.455 -2.227 23.615 1.00 77.31 99 ALA A O 1
ATOM 759 N N . THR A 1 100 ? -11.413 -1.420 22.863 1.00 79.19 100 THR A N 1
ATOM 760 C CA . THR A 1 100 ? -10.951 -1.168 21.489 1.00 79.19 100 THR A CA 1
ATOM 761 C C . THR A 1 100 ? -9.819 -0.154 21.495 1.00 79.19 100 THR A C 1
ATOM 763 O O . THR A 1 100 ? -9.871 0.795 22.280 1.00 79.19 100 THR A O 1
ATOM 766 N N . MET A 1 101 ? -8.847 -0.317 20.591 1.00 80.56 101 MET A N 1
ATOM 767 C CA . MET A 1 101 ? -7.812 0.692 20.339 1.00 80.56 101 MET A CA 1
ATOM 768 C C . MET A 1 101 ? -8.475 2.075 20.272 1.00 80.56 101 MET A C 1
ATOM 770 O O . MET A 1 101 ? -9.433 2.219 19.510 1.00 80.56 101 MET A O 1
ATOM 774 N N . PRO A 1 102 ? -8.072 3.071 21.077 1.00 89.25 102 PRO A N 1
ATOM 775 C CA . PRO A 1 102 ? -8.656 4.405 20.995 1.00 89.25 102 PRO A CA 1
ATOM 776 C C . PRO A 1 102 ? -8.311 5.055 19.649 1.00 89.25 102 PRO A C 1
ATOM 778 O O . PRO A 1 102 ? -7.446 4.578 18.916 1.00 89.25 102 PRO A O 1
ATOM 781 N N . ASN A 1 103 ? -9.021 6.125 19.290 1.00 94.25 103 ASN A N 1
ATOM 782 C CA . ASN A 1 103 ? -8.558 6.962 18.184 1.00 94.25 103 ASN A CA 1
ATOM 783 C C . ASN A 1 103 ? -7.229 7.614 18.574 1.00 94.25 103 ASN A C 1
ATOM 785 O O . ASN A 1 103 ? -6.987 7.861 19.760 1.00 94.25 103 ASN A O 1
ATOM 789 N N . SER A 1 104 ? -6.387 7.900 17.582 1.00 94.06 104 SER A N 1
ATOM 790 C CA . SER A 1 104 ? -5.137 8.605 17.836 1.00 94.06 104 SER A CA 1
ATOM 791 C C . SER A 1 104 ? -5.394 9.968 18.473 1.00 94.06 104 SER A C 1
ATOM 793 O O . SER A 1 104 ? -6.330 10.686 18.112 1.00 94.06 104 SER A O 1
ATOM 795 N N . LEU A 1 105 ? -4.543 10.305 19.441 1.00 93.62 105 LEU A N 1
ATOM 796 C CA . LEU A 1 105 ? -4.519 11.606 20.104 1.00 93.62 105 LEU A CA 1
ATOM 797 C C . LEU A 1 105 ? -3.571 12.588 19.406 1.00 93.62 105 LEU A C 1
ATOM 799 O O . LEU A 1 105 ? -3.434 13.715 19.875 1.00 93.62 105 LEU A O 1
ATOM 803 N N . ASN A 1 106 ? -2.896 12.174 18.328 1.00 92.94 106 ASN A N 1
ATOM 804 C CA . ASN A 1 106 ? -1.962 13.010 17.587 1.00 92.94 106 ASN A CA 1
ATOM 805 C C . ASN A 1 106 ? -2.729 14.120 16.839 1.00 92.94 106 ASN A C 1
ATOM 807 O O . ASN A 1 106 ? -3.388 13.840 15.834 1.00 92.94 106 ASN A O 1
ATOM 811 N N . PRO A 1 107 ? -2.637 15.391 17.276 1.00 91.88 107 PRO A N 1
ATOM 812 C CA . PRO A 1 107 ? -3.409 16.474 16.671 1.00 91.88 107 PRO A CA 1
ATOM 813 C C . PRO A 1 107 ? -2.928 16.819 15.255 1.00 91.88 107 PRO A C 1
ATOM 815 O O . PRO A 1 107 ? -3.647 17.482 14.511 1.00 91.88 107 PRO A O 1
ATOM 818 N N . ASN A 1 108 ? -1.728 16.371 14.868 1.00 94.19 108 ASN A N 1
ATOM 819 C CA . ASN A 1 108 ? -1.133 16.695 13.574 1.00 94.19 108 ASN A CA 1
ATOM 820 C C . ASN A 1 108 ? -1.710 15.863 12.424 1.00 94.19 108 ASN A C 1
ATOM 822 O O . ASN A 1 108 ? -1.523 16.241 11.275 1.00 94.19 108 ASN A O 1
ATOM 826 N N . LEU A 1 109 ? -2.437 14.773 12.707 1.00 94.38 109 LEU A N 1
ATOM 827 C CA . LEU A 1 109 ? -3.022 13.919 11.667 1.00 94.38 109 LEU A CA 1
ATOM 828 C C . LEU A 1 109 ? -4.101 14.634 10.847 1.00 94.38 109 LEU A C 1
ATOM 830 O O . LEU A 1 109 ? -4.385 14.219 9.730 1.00 94.38 109 LEU A O 1
ATOM 834 N N . GLY A 1 110 ? -4.724 15.687 11.387 1.00 94.75 110 GLY A N 1
ATOM 835 C CA . GLY A 1 110 ? -5.803 16.423 10.715 1.00 94.75 110 GLY A CA 1
ATOM 836 C C . GLY A 1 110 ? -7.130 15.657 10.605 1.00 94.75 110 GLY A C 1
ATOM 837 O O . GLY A 1 110 ? -8.126 16.224 10.163 1.00 94.75 110 GLY A O 1
ATOM 838 N N . VAL A 1 111 ? -7.168 14.398 11.048 1.00 95.12 111 VAL A N 1
ATOM 839 C CA . VAL A 1 111 ? -8.341 13.516 11.079 1.00 95.12 111 VAL A CA 1
ATOM 840 C C . VAL A 1 111 ? -8.356 12.695 12.372 1.00 95.12 111 VAL A C 1
ATOM 842 O O . VAL A 1 111 ? -7.310 12.450 12.971 1.00 95.12 111 VAL A O 1
ATOM 845 N N . SER A 1 112 ? -9.541 12.264 12.818 1.00 95.44 112 SER A N 1
ATOM 846 C CA . SER A 1 112 ? -9.697 11.374 13.978 1.00 95.44 112 SER A CA 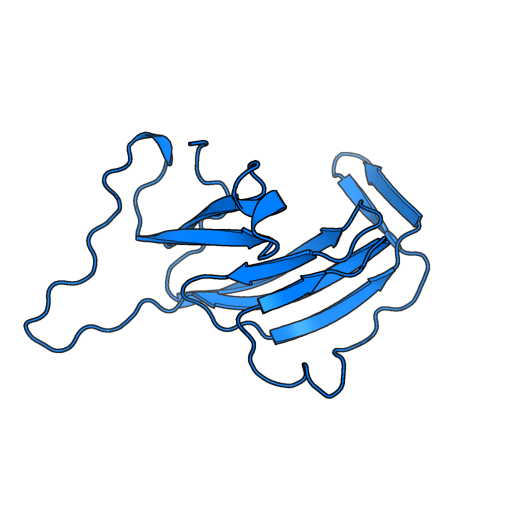1
ATOM 847 C C . SER A 1 112 ? -10.057 9.965 13.514 1.00 95.44 112 SER A C 1
ATOM 849 O O . SER A 1 112 ? -11.061 9.789 12.831 1.00 95.44 112 SER A O 1
ATOM 851 N N . GLY A 1 113 ? -9.261 8.973 13.914 1.00 95.31 113 GLY A N 1
ATOM 852 C CA . GLY A 1 113 ? -9.458 7.563 13.565 1.00 95.31 113 GLY A CA 1
ATOM 853 C C . GLY A 1 113 ? -8.389 6.666 14.193 1.00 95.31 113 GLY A C 1
ATOM 854 O O . GLY A 1 113 ? -7.661 7.105 15.092 1.00 95.31 113 GLY A O 1
ATOM 855 N N . LYS A 1 114 ? -8.298 5.406 13.751 1.00 95.56 114 LYS A N 1
ATOM 856 C CA . LYS A 1 114 ? -7.243 4.468 14.172 1.00 95.56 114 LYS A CA 1
ATOM 857 C C . LYS A 1 114 ? -5.988 4.709 13.341 1.00 95.56 114 LYS A C 1
ATOM 859 O O . LYS A 1 114 ? -6.018 4.536 12.128 1.00 95.56 114 LYS A O 1
ATOM 864 N N . GLU A 1 115 ? -4.913 5.120 13.999 1.00 95.62 115 GLU A N 1
ATOM 865 C CA . GLU A 1 115 ? -3.637 5.410 13.345 1.00 95.62 115 GLU A CA 1
ATOM 866 C C . GLU A 1 115 ? -2.820 4.132 13.154 1.00 95.62 115 GLU A C 1
ATOM 868 O O . GLU A 1 115 ? -2.608 3.351 14.084 1.00 95.62 115 GLU A O 1
ATOM 873 N N . TYR A 1 116 ? -2.366 3.960 11.924 1.00 96.56 116 TYR A N 1
ATOM 874 C CA . TYR A 1 116 ? -1.429 2.960 11.444 1.00 96.56 116 TYR A CA 1
ATOM 875 C C . TYR A 1 116 ? -0.416 3.668 10.532 1.00 96.56 116 TYR A C 1
ATOM 877 O O . TYR A 1 116 ? -0.480 4.884 10.342 1.00 96.56 116 TYR A O 1
ATOM 885 N N . VAL A 1 117 ? 0.521 2.922 9.952 1.00 97.75 117 VAL A N 1
ATOM 886 C CA . VAL A 1 117 ? 1.488 3.461 8.990 1.00 97.75 117 VAL A CA 1
ATOM 887 C C . VAL A 1 117 ? 1.606 2.553 7.776 1.00 97.75 117 VAL A C 1
ATOM 889 O O . VAL A 1 117 ? 1.269 1.368 7.813 1.00 97.75 117 VAL A O 1
ATOM 892 N N . TRP A 1 118 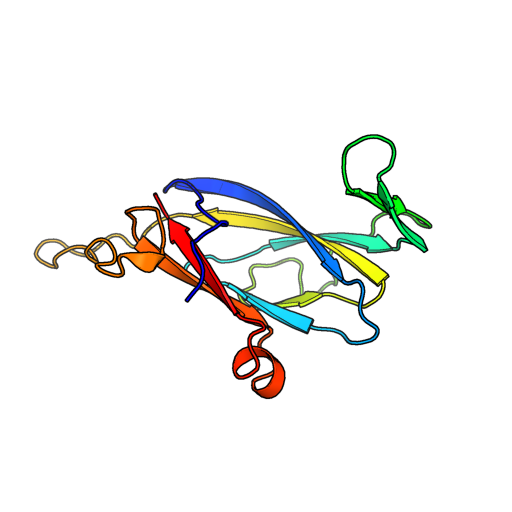? 2.099 3.129 6.694 1.00 98.62 118 TRP A N 1
ATOM 893 C CA . TRP A 1 118 ? 2.609 2.392 5.551 1.00 98.62 118 TRP A CA 1
ATOM 894 C C . TRP A 1 118 ? 3.905 3.064 5.106 1.00 98.62 118 TRP A C 1
ATOM 896 O O . TRP A 1 118 ? 4.048 4.290 5.196 1.00 98.62 118 TRP A O 1
ATOM 906 N N . HIS A 1 119 ? 4.888 2.265 4.714 1.00 98.75 119 HIS A N 1
ATOM 907 C CA . HIS A 1 119 ? 6.244 2.766 4.511 1.00 98.75 119 HIS A CA 1
ATOM 908 C C . HIS A 1 119 ? 7.072 1.843 3.631 1.00 98.75 119 HIS A C 1
ATOM 910 O O . HIS A 1 119 ? 6.718 0.687 3.397 1.00 98.75 119 HIS A O 1
ATOM 916 N N . CYS A 1 120 ? 8.184 2.372 3.131 1.00 98.75 120 CYS A N 1
ATOM 917 C CA . CYS A 1 120 ? 9.243 1.530 2.601 1.00 98.75 120 CYS A CA 1
ATOM 918 C C . CYS A 1 120 ? 9.881 0.756 3.758 1.00 98.75 120 CYS A C 1
ATOM 920 O O . CYS A 1 120 ? 10.134 1.323 4.811 1.00 98.75 120 CYS A O 1
ATOM 922 N N . HIS A 1 121 ? 10.152 -0.528 3.556 1.00 98.38 121 HIS A N 1
ATOM 923 C CA . HIS A 1 121 ? 10.758 -1.414 4.548 1.00 98.38 121 HIS A CA 1
ATOM 924 C C . HIS A 1 121 ? 12.274 -1.595 4.313 1.00 98.38 121 HIS A C 1
ATOM 926 O O . HIS A 1 121 ? 12.896 -2.552 4.780 1.00 98.38 121 HIS A O 1
ATOM 932 N N . ILE A 1 122 ? 12.885 -0.675 3.561 1.00 98.62 122 ILE A N 1
ATOM 933 C CA . ILE A 1 122 ? 14.323 -0.401 3.643 1.00 98.62 122 ILE A CA 1
ATOM 934 C C . ILE A 1 122 ? 14.470 0.605 4.780 1.00 98.62 122 ILE A C 1
ATOM 936 O O . ILE A 1 122 ? 14.004 1.735 4.644 1.00 98.62 122 ILE A O 1
ATOM 940 N N . LEU A 1 123 ? 15.069 0.186 5.894 1.00 98.44 123 LEU A N 1
ATOM 941 C CA . LEU A 1 123 ? 15.071 0.963 7.138 1.00 98.44 123 LEU A CA 1
ATOM 942 C C . LEU A 1 123 ? 15.695 2.345 6.942 1.00 98.44 123 LEU A C 1
ATOM 944 O O . LEU A 1 123 ? 15.122 3.343 7.359 1.00 98.44 123 LEU A O 1
ATOM 948 N N . GLU A 1 124 ? 16.780 2.431 6.174 1.00 98.56 124 GLU A N 1
ATOM 949 C CA . GLU A 1 124 ? 17.431 3.705 5.878 1.00 98.56 124 GLU A CA 1
ATOM 950 C C . GLU A 1 124 ? 16.524 4.666 5.090 1.00 98.56 124 GLU A C 1
ATOM 952 O O . GLU A 1 124 ? 16.671 5.883 5.200 1.00 98.56 124 GLU A O 1
ATOM 957 N N . HIS A 1 125 ? 15.586 4.146 4.290 1.00 98.50 125 HIS A N 1
ATOM 958 C CA . HIS A 1 125 ? 14.581 4.963 3.606 1.00 98.50 125 HIS A CA 1
ATOM 959 C C . HIS A 1 125 ? 13.443 5.338 4.565 1.00 98.50 125 HIS A C 1
ATOM 961 O O . HIS A 1 125 ? 13.006 6.485 4.567 1.00 98.50 125 HIS A O 1
ATOM 967 N N . GLU A 1 126 ? 12.974 4.391 5.382 1.00 98.25 126 GLU A N 1
ATOM 968 C CA . GLU A 1 126 ? 11.932 4.592 6.400 1.00 98.25 126 GLU A CA 1
ATOM 969 C C . GLU A 1 126 ? 12.312 5.700 7.391 1.00 98.25 126 GLU A C 1
ATOM 971 O O . GLU A 1 126 ? 11.562 6.654 7.602 1.00 98.25 126 GLU A O 1
ATOM 976 N N . GLU A 1 127 ? 13.513 5.594 7.957 1.00 97.56 127 GLU A N 1
ATOM 977 C CA . GLU A 1 127 ? 14.061 6.483 8.982 1.00 97.56 127 GLU A CA 1
ATOM 978 C C . GLU A 1 127 ? 14.424 7.858 8.414 1.00 97.56 127 GLU A C 1
ATOM 980 O O . GLU A 1 127 ? 14.477 8.847 9.149 1.00 97.56 127 GLU A O 1
ATOM 985 N N . HIS A 1 128 ? 14.627 7.926 7.096 1.00 96.81 128 HIS A N 1
ATOM 986 C CA . HIS A 1 128 ? 14.811 9.159 6.344 1.00 96.81 128 HIS A CA 1
ATOM 987 C C . HIS A 1 128 ? 13.559 9.537 5.533 1.00 96.81 128 HIS A C 1
ATOM 989 O O . HIS A 1 128 ? 13.650 10.015 4.401 1.00 96.81 128 HIS A O 1
ATOM 995 N N . ASP A 1 129 ? 12.397 9.373 6.173 1.00 96.94 129 ASP A N 1
ATOM 996 C CA . ASP A 1 129 ? 11.109 9.994 5.830 1.00 96.94 129 ASP A CA 1
ATOM 997 C C . ASP A 1 129 ? 10.290 9.319 4.711 1.00 96.94 129 ASP A C 1
ATOM 999 O O . ASP A 1 129 ? 9.300 9.871 4.233 1.00 96.94 129 ASP A O 1
ATOM 1003 N N . MET A 1 130 ? 10.613 8.080 4.319 1.00 98.06 130 MET A N 1
ATOM 1004 C CA . MET A 1 130 ? 9.769 7.274 3.418 1.00 98.06 130 MET A CA 1
ATOM 1005 C C . MET A 1 130 ? 8.689 6.479 4.179 1.00 98.06 130 MET A C 1
ATOM 1007 O O . MET A 1 130 ? 8.445 5.298 3.911 1.00 98.06 130 MET A O 1
ATOM 1011 N N . MET A 1 131 ? 8.027 7.151 5.125 1.00 98.19 131 MET A N 1
ATOM 1012 C CA . MET A 1 131 ? 6.936 6.633 5.953 1.00 98.19 131 MET A CA 1
ATOM 1013 C C . MET A 1 131 ? 5.791 7.645 6.029 1.00 98.19 131 MET A C 1
ATOM 1015 O O . MET A 1 131 ? 6.007 8.849 6.165 1.00 98.19 131 MET A O 1
ATOM 1019 N N . ARG A 1 132 ? 4.548 7.157 5.972 1.00 97.94 132 ARG A N 1
ATOM 1020 C CA . ARG A 1 132 ? 3.347 7.996 6.032 1.00 97.94 132 ARG A CA 1
ATOM 1021 C C . ARG A 1 132 ? 2.333 7.464 7.047 1.00 97.94 132 ARG A C 1
ATOM 1023 O O . ARG A 1 132 ? 2.164 6.245 7.159 1.00 97.94 132 ARG A O 1
ATOM 1030 N N . PRO A 1 133 ? 1.624 8.354 7.768 1.00 97.44 133 PRO A N 1
ATOM 1031 C CA . PRO A 1 133 ? 0.496 7.944 8.589 1.00 97.44 133 PRO A CA 1
ATOM 1032 C C . PRO A 1 133 ? -0.681 7.514 7.707 1.00 97.44 133 PRO A C 1
ATOM 1034 O O . PRO A 1 133 ? -1.009 8.168 6.717 1.00 97.44 133 PRO A O 1
ATOM 1037 N N . MET A 1 134 ? -1.349 6.443 8.123 1.00 97.38 134 MET A N 1
ATOM 1038 C CA . MET A 1 134 ? -2.595 5.946 7.550 1.00 97.38 134 MET A CA 1
ATOM 1039 C C . MET A 1 134 ? -3.656 5.909 8.648 1.00 97.38 134 MET A C 1
ATOM 1041 O O . MET A 1 134 ? -3.446 5.285 9.689 1.00 97.38 134 MET A O 1
ATOM 1045 N N . VAL A 1 135 ? -4.795 6.569 8.442 1.00 97.81 135 VAL A N 1
ATOM 1046 C CA . VAL A 1 135 ? -5.838 6.689 9.471 1.00 97.81 135 VAL A CA 1
ATOM 1047 C C . VAL A 1 135 ? -7.119 6.010 9.017 1.00 97.81 135 VAL A C 1
ATOM 1049 O O . VAL A 1 135 ? -7.818 6.492 8.134 1.00 97.81 135 VAL A O 1
ATOM 1052 N N . VAL A 1 136 ? -7.468 4.905 9.671 1.00 97.56 136 VAL A N 1
ATOM 1053 C CA . VAL A 1 136 ? -8.731 4.213 9.407 1.00 97.56 136 VAL A CA 1
ATOM 1054 C C . VAL A 1 136 ? -9.863 4.924 10.149 1.00 97.56 136 VAL A C 1
ATOM 1056 O O . VAL A 1 136 ? -9.844 4.994 11.385 1.00 97.56 136 VAL A O 1
ATOM 1059 N N . LEU A 1 137 ? -10.817 5.468 9.388 1.00 95.69 137 LEU A N 1
ATOM 1060 C CA . LEU A 1 137 ? -11.970 6.244 9.868 1.00 95.69 137 LEU A CA 1
ATOM 1061 C C . LEU A 1 137 ? -13.113 5.358 10.377 1.00 95.69 137 LEU A C 1
ATOM 1063 O O . LEU A 1 137 ? -13.435 4.356 9.694 1.00 95.69 137 LEU A O 1
#

Foldseek 3Di:
DAAAPQAAAAFDKDKDKDFAQDQDKFFKFWPQKWKAWAWKFAADDWQDPPPDTDGHTDDDTDGDDPVRRDTDRIDIDHHRIITIMMITRHADDDDPPDDGDAWDPPVNNVDTANKDKMFGPPVVRRVVPRIGIHGHD

Radius of gyration: 16.44 Å; chains: 1; bounding box: 33×35×50 Å